Protein AF-A0A7J3A2X7-F1 (afdb_monomer_lite)

Foldseek 3Di:
DDKDFDDDPPQVPDVVLVQFGIKDAPVVLVVQCPVVVVPVCSPPVNFDDDPRITTHRDPVVVVVSVVSVVVVVVCVVVVPDDPVNDDPPCPVVVVVVVVVVVVCVVPVPVPPPLVPPPDDDPVLLVVLVVCVVVVHDHDPVSVVVNVVVVVVND

Secondary structure (DSSP, 8-state):
--PEEPPTTTS-SSGGGTT--EEEEHHHHHHHGGGGGGSGGGSGGGSEEETTEEEE--HHHHHHHHHHHHHHHHHHHHTT--TTSS-SS-HHHHHHHHHHHHHHHHHS-TT-----S-S---HHHHHHHHHHHHT----HHHHHHHHHHHHHH-

pLDDT: mean 81.05, std 12.98, range [41.56, 93.75]

Sequence (154 aa):
MRFEKIDTDMDLEHPILGGYSYRVPVTRYLKVIGDLLRDVRWKLVNQTVHRGYVYIRSRAEVSRILREVFKSMLLQKFSKLNQKDVPKDLPYLWEKVEELKKLLAEKAPKHLAVIPVRGEMPPCMKQILSKINAGEDVSHIENFTIASYMAQVG

Structure (mmCIF, N/CA/C/O backbone):
data_AF-A0A7J3A2X7-F1
#
_entry.id   AF-A0A7J3A2X7-F1
#
loop_
_atom_site.group_PDB
_atom_site.id
_atom_site.type_symbol
_atom_site.label_atom_id
_atom_site.label_alt_id
_atom_site.label_comp_id
_atom_site.label_asym_id
_atom_site.label_entity_id
_atom_site.label_seq_id
_atom_site.pdbx_PDB_ins_code
_atom_site.Cartn_x
_atom_site.Cartn_y
_atom_site.Cartn_z
_atom_site.occupancy
_atom_site.B_iso_or_equiv
_atom_site.auth_seq_id
_atom_site.auth_comp_id
_atom_site.auth_asym_id
_atom_site.auth_atom_id
_atom_site.pdbx_PDB_model_num
ATOM 1 N N . MET A 1 1 ? 8.539 -13.226 0.064 1.00 59.78 1 MET A N 1
ATOM 2 C CA . MET A 1 1 ? 8.739 -12.344 -1.108 1.00 59.78 1 MET A CA 1
ATOM 3 C C . MET A 1 1 ? 10.236 -12.284 -1.357 1.00 59.78 1 MET A C 1
ATOM 5 O O . MET A 1 1 ? 10.939 -11.995 -0.400 1.00 59.78 1 MET A O 1
ATOM 9 N N . ARG A 1 2 ? 10.733 -12.630 -2.550 1.00 69.19 2 ARG A N 1
ATOM 10 C CA . ARG A 1 2 ? 12.170 -12.575 -2.867 1.00 69.19 2 ARG A CA 1
ATOM 11 C C . ARG A 1 2 ? 12.363 -11.486 -3.918 1.00 69.19 2 ARG A C 1
ATOM 13 O O . ARG A 1 2 ? 11.769 -11.579 -4.986 1.00 69.19 2 ARG A O 1
ATOM 20 N N . PHE A 1 3 ? 13.094 -10.437 -3.558 1.00 74.31 3 PHE A N 1
ATOM 21 C CA . PHE A 1 3 ? 13.638 -9.496 -4.530 1.00 74.31 3 PHE A CA 1
ATOM 22 C C . PHE A 1 3 ? 14.981 -10.052 -4.961 1.00 74.31 3 PHE A C 1
ATOM 24 O O . PHE A 1 3 ? 15.777 -10.467 -4.117 1.00 74.31 3 PHE A O 1
ATOM 31 N N . GLU A 1 4 ? 15.204 -10.095 -6.261 1.00 79.38 4 GLU A N 1
ATOM 32 C CA . GLU A 1 4 ? 16.484 -10.502 -6.813 1.00 79.38 4 GLU A CA 1
ATOM 33 C C . GLU A 1 4 ? 17.254 -9.228 -7.139 1.00 79.38 4 GLU A C 1
ATOM 35 O O . GLU A 1 4 ? 16.703 -8.297 -7.736 1.00 79.38 4 GLU A O 1
ATOM 40 N N . LYS A 1 5 ? 18.506 -9.152 -6.680 1.00 78.00 5 LYS A N 1
ATOM 41 C CA . LYS A 1 5 ? 19.425 -8.145 -7.200 1.00 78.00 5 LYS A CA 1
ATOM 42 C C . LYS A 1 5 ? 19.671 -8.512 -8.659 1.00 78.00 5 LYS A C 1
ATOM 44 O O . LYS A 1 5 ? 19.793 -9.696 -8.963 1.00 78.00 5 LYS A O 1
ATOM 49 N N . ILE A 1 6 ? 19.670 -7.517 -9.532 1.00 75.31 6 ILE A N 1
ATOM 50 C CA . ILE A 1 6 ? 19.951 -7.743 -10.948 1.00 75.31 6 ILE A CA 1
ATOM 51 C C . ILE A 1 6 ? 21.357 -8.333 -11.050 1.00 75.31 6 ILE A C 1
ATOM 53 O O . ILE A 1 6 ? 22.295 -7.763 -10.487 1.00 75.31 6 ILE A O 1
ATOM 57 N N . ASP A 1 7 ? 21.460 -9.496 -11.690 1.00 62.75 7 ASP A N 1
ATOM 58 C CA . ASP A 1 7 ? 22.730 -10.176 -11.916 1.00 62.75 7 ASP A CA 1
ATOM 59 C C . ASP A 1 7 ? 23.165 -9.959 -13.367 1.00 62.75 7 ASP A C 1
ATOM 61 O O . ASP A 1 7 ? 22.358 -9.943 -14.300 1.00 62.75 7 ASP A O 1
ATOM 65 N N . THR A 1 8 ? 24.458 -9.718 -13.519 1.00 59.19 8 THR A N 1
ATOM 66 C CA . THR A 1 8 ? 25.087 -8.996 -14.636 1.00 59.19 8 THR A CA 1
ATOM 67 C C . THR A 1 8 ? 25.039 -9.774 -15.957 1.00 59.19 8 THR A C 1
ATOM 69 O O . THR A 1 8 ? 25.232 -9.189 -17.017 1.00 59.19 8 THR A O 1
ATOM 72 N N . ASP A 1 9 ? 24.740 -11.073 -15.901 1.00 57.34 9 ASP A N 1
ATOM 73 C CA . ASP A 1 9 ? 24.956 -12.022 -17.000 1.00 57.34 9 ASP A CA 1
ATOM 74 C C . ASP A 1 9 ? 23.761 -12.161 -17.965 1.00 57.34 9 ASP A C 1
ATOM 76 O O . ASP A 1 9 ? 23.908 -12.660 -19.074 1.00 57.34 9 ASP A O 1
ATOM 80 N N . MET A 1 10 ? 22.558 -11.719 -17.570 1.00 55.66 10 MET A N 1
ATOM 81 C CA . MET A 1 10 ? 21.333 -11.936 -18.368 1.00 55.66 10 MET A CA 1
ATOM 82 C C . MET A 1 10 ? 20.420 -10.709 -18.503 1.00 55.66 10 MET A C 1
ATOM 84 O O . MET A 1 10 ? 19.536 -10.694 -19.358 1.00 55.66 10 MET A O 1
ATOM 88 N N . ASP A 1 11 ? 20.603 -9.694 -17.655 1.00 55.28 11 ASP A N 1
ATOM 89 C CA . ASP A 1 11 ? 19.699 -8.542 -17.538 1.00 55.28 11 ASP A CA 1
ATOM 90 C C . ASP A 1 11 ? 20.230 -7.261 -18.214 1.00 55.28 11 ASP A C 1
ATOM 92 O O . ASP A 1 11 ? 19.476 -6.304 -18.379 1.00 55.28 11 ASP A O 1
ATOM 96 N N . LEU A 1 12 ? 21.508 -7.215 -18.612 1.00 60.00 12 LEU A N 1
ATOM 97 C CA . LEU A 1 12 ? 22.152 -6.014 -19.174 1.00 60.00 12 LEU A CA 1
ATOM 98 C C . LEU A 1 12 ? 22.247 -5.994 -20.705 1.00 60.00 12 LEU A C 1
ATOM 100 O O . LEU A 1 12 ? 22.772 -5.035 -21.263 1.00 60.00 12 LEU A O 1
ATOM 104 N N . GLU A 1 13 ? 21.687 -6.985 -21.405 1.00 59.62 13 GLU A N 1
ATOM 105 C CA . GLU A 1 13 ? 21.647 -6.985 -22.878 1.00 59.62 13 GLU A CA 1
ATOM 106 C C . GLU A 1 13 ? 20.844 -5.799 -23.445 1.00 59.62 13 GLU A C 1
ATOM 108 O O . GLU A 1 13 ? 21.028 -5.420 -24.600 1.00 59.62 13 GLU A O 1
ATOM 113 N N . HIS A 1 14 ? 19.965 -5.184 -22.640 1.00 65.38 14 HIS A N 1
ATOM 114 C CA . HIS A 1 14 ? 19.107 -4.087 -23.078 1.00 65.38 14 HIS A CA 1
ATOM 115 C C . HIS A 1 14 ? 19.479 -2.751 -22.400 1.00 65.38 14 HIS A C 1
ATOM 117 O O . HIS A 1 14 ? 19.319 -2.622 -21.182 1.00 65.38 14 HIS A O 1
ATOM 123 N N . PRO A 1 15 ? 19.848 -1.696 -23.160 1.00 69.62 15 PRO A N 1
ATOM 124 C CA . PRO A 1 15 ? 20.296 -0.402 -22.615 1.00 69.62 15 PRO A CA 1
ATOM 125 C C . PRO A 1 15 ? 19.309 0.270 -21.647 1.00 69.62 15 PRO A C 1
ATOM 127 O O . PRO A 1 15 ? 19.695 1.015 -20.751 1.00 69.62 15 PRO A O 1
ATOM 130 N N . ILE A 1 16 ? 18.015 -0.020 -21.811 1.00 71.88 16 ILE A N 1
ATOM 131 C CA . ILE A 1 16 ? 16.906 0.538 -21.023 1.00 71.88 16 ILE A CA 1
ATOM 132 C C . ILE A 1 16 ? 16.954 0.051 -19.559 1.00 71.88 16 ILE A C 1
ATOM 134 O O . ILE A 1 16 ? 16.399 0.699 -18.672 1.00 71.88 16 ILE A O 1
ATOM 138 N N . LEU A 1 17 ? 17.638 -1.068 -19.287 1.00 75.12 17 LEU A N 1
ATOM 139 C CA . LEU A 1 17 ? 17.741 -1.667 -17.954 1.00 75.12 17 LEU A CA 1
ATOM 140 C C . LEU A 1 17 ? 18.931 -1.141 -17.132 1.00 75.12 17 LEU A C 1
ATOM 142 O O . LEU A 1 17 ? 18.982 -1.386 -15.927 1.00 75.12 17 LEU A O 1
ATOM 146 N N . GLY A 1 18 ? 19.822 -0.336 -17.726 1.00 69.69 18 GLY A N 1
ATOM 147 C CA . GLY A 1 18 ? 21.068 0.165 -17.118 1.00 69.69 18 GLY A CA 1
ATOM 148 C C . GLY A 1 18 ? 20.933 1.118 -15.915 1.00 69.69 18 GLY A C 1
ATOM 149 O O . GLY A 1 18 ? 21.924 1.693 -15.480 1.00 69.69 18 GLY A O 1
ATOM 150 N N . GLY A 1 19 ? 19.730 1.304 -15.366 1.00 79.75 19 GLY A N 1
ATOM 151 C CA . GLY A 1 19 ? 19.462 2.123 -14.174 1.00 79.75 19 GLY A CA 1
ATOM 152 C C . GLY A 1 19 ? 18.630 1.414 -13.103 1.00 79.75 19 GLY A C 1
ATOM 153 O O . GLY A 1 19 ? 18.189 2.046 -12.141 1.00 79.75 19 GLY A O 1
ATOM 154 N N . TYR A 1 20 ? 18.373 0.117 -13.272 1.00 84.81 20 TYR A N 1
ATOM 155 C CA . TYR A 1 20 ? 17.616 -0.684 -12.319 1.00 84.81 20 TYR A CA 1
ATOM 156 C C . TYR A 1 20 ? 18.566 -1.463 -11.410 1.00 84.81 20 TYR A C 1
ATOM 158 O O . TYR A 1 20 ? 19.657 -1.844 -11.817 1.00 84.81 20 TYR A O 1
ATOM 166 N N . SER A 1 21 ? 18.163 -1.688 -10.158 1.00 86.00 21 SER A N 1
ATOM 167 C CA . SER A 1 21 ? 18.992 -2.405 -9.170 1.00 86.00 21 SER A CA 1
ATOM 168 C C . SER A 1 21 ? 18.371 -3.721 -8.704 1.00 86.00 21 SER A C 1
ATOM 170 O O . SER A 1 21 ? 19.074 -4.614 -8.228 1.00 86.00 21 SER A O 1
ATOM 172 N N . TYR A 1 22 ? 17.048 -3.843 -8.812 1.00 89.81 22 TYR A N 1
ATOM 173 C CA . TYR A 1 22 ? 16.294 -4.979 -8.295 1.00 89.81 22 TYR A CA 1
ATOM 174 C C . TYR A 1 22 ? 15.244 -5.423 -9.302 1.00 89.81 22 TYR A C 1
ATOM 176 O O . TYR A 1 22 ? 14.745 -4.618 -10.087 1.00 89.81 22 TYR A O 1
ATOM 184 N N . ARG A 1 23 ? 14.842 -6.688 -9.219 1.00 90.25 23 ARG A N 1
ATOM 185 C CA . ARG A 1 23 ? 13.725 -7.229 -9.988 1.00 90.25 23 ARG A CA 1
ATOM 186 C C . ARG A 1 23 ? 12.811 -8.086 -9.122 1.00 90.25 23 ARG A C 1
ATOM 188 O O . ARG A 1 23 ? 13.221 -8.650 -8.102 1.00 90.25 23 ARG A O 1
ATOM 195 N N . VAL A 1 24 ? 11.551 -8.176 -9.528 1.00 91.81 24 VAL A N 1
ATOM 196 C CA . VAL A 1 24 ? 10.534 -9.001 -8.872 1.00 91.81 24 VAL A CA 1
ATOM 197 C C . VAL A 1 24 ? 9.652 -9.678 -9.923 1.00 91.81 24 VAL A C 1
ATOM 199 O O . VAL A 1 24 ? 9.258 -9.020 -10.883 1.00 91.81 24 VAL A O 1
ATOM 202 N N . PRO A 1 25 ? 9.301 -10.968 -9.776 1.00 93.25 25 PRO A N 1
ATOM 203 C CA . PRO A 1 25 ? 8.391 -11.622 -10.712 1.00 93.25 25 PRO A CA 1
ATOM 204 C C . PRO A 1 25 ? 7.057 -10.873 -10.815 1.00 93.25 25 PRO A C 1
ATOM 206 O O . PRO A 1 25 ? 6.476 -10.507 -9.787 1.00 93.25 25 PRO A O 1
ATOM 209 N N . VAL A 1 26 ? 6.529 -10.704 -12.032 1.00 93.75 26 VAL A N 1
ATOM 210 C CA . VAL A 1 26 ? 5.263 -9.978 -12.277 1.00 93.75 26 VAL A CA 1
ATOM 211 C C . VAL A 1 26 ? 4.119 -10.543 -11.430 1.00 93.75 26 VAL A C 1
ATOM 213 O O . VAL A 1 26 ? 3.366 -9.796 -10.806 1.00 93.75 26 VAL A O 1
ATOM 216 N N . THR A 1 27 ? 4.040 -11.869 -11.305 1.00 93.31 27 THR A N 1
ATOM 217 C CA . THR A 1 27 ? 3.022 -12.554 -10.491 1.00 93.31 27 THR A CA 1
ATOM 218 C C . THR A 1 27 ? 3.091 -12.193 -9.006 1.00 93.31 27 THR A C 1
ATOM 220 O O . THR A 1 27 ? 2.071 -12.192 -8.318 1.00 93.31 27 THR A O 1
ATOM 223 N N . ARG A 1 28 ? 4.284 -11.894 -8.482 1.00 90.25 28 ARG A N 1
ATOM 224 C CA . ARG A 1 28 ? 4.484 -11.467 -7.091 1.00 90.25 28 ARG A CA 1
ATOM 225 C C . ARG A 1 28 ? 4.211 -9.981 -6.930 1.00 90.25 28 ARG A C 1
ATOM 227 O O . ARG A 1 28 ? 3.597 -9.607 -5.937 1.00 90.25 28 ARG A O 1
ATOM 234 N N . TYR A 1 29 ? 4.619 -9.169 -7.901 1.00 92.69 29 TYR A N 1
ATOM 235 C CA . TYR A 1 29 ? 4.337 -7.737 -7.926 1.00 92.69 29 TYR A CA 1
ATOM 236 C C . TYR A 1 29 ? 2.827 -7.473 -7.860 1.00 92.69 29 TYR A C 1
ATOM 238 O O . TYR A 1 29 ? 2.350 -6.834 -6.924 1.00 92.69 29 TYR A O 1
ATOM 246 N N . LEU A 1 30 ? 2.057 -8.081 -8.768 1.00 92.56 30 LEU A N 1
ATOM 247 C CA . LEU A 1 30 ? 0.604 -7.902 -8.853 1.00 92.56 30 LEU A CA 1
ATOM 248 C C . LEU A 1 30 ? -0.144 -8.294 -7.571 1.00 92.56 30 LEU A C 1
ATOM 250 O O . LEU A 1 30 ? -1.143 -7.669 -7.232 1.00 92.56 30 LEU A O 1
ATOM 254 N N . LYS A 1 31 ? 0.354 -9.284 -6.820 1.00 90.19 31 LYS A N 1
ATOM 255 C CA . LYS A 1 31 ? -0.255 -9.709 -5.548 1.00 90.19 31 LYS A CA 1
ATOM 256 C C . LYS A 1 31 ? -0.136 -8.675 -4.427 1.00 90.19 31 LYS A C 1
ATOM 258 O O . LYS A 1 31 ? -0.877 -8.770 -3.457 1.00 90.19 31 LYS A O 1
ATOM 263 N N . VAL A 1 32 ? 0.812 -7.744 -4.518 1.00 88.12 32 VAL A N 1
ATOM 264 C CA . VAL A 1 32 ? 1.184 -6.856 -3.403 1.00 88.12 32 VAL A CA 1
ATOM 265 C C . VAL A 1 32 ? 0.806 -5.405 -3.663 1.00 88.12 32 VAL A C 1
ATOM 267 O O . VAL A 1 32 ? 0.508 -4.675 -2.724 1.00 88.12 32 VAL A O 1
ATOM 270 N N . ILE A 1 33 ? 0.783 -4.974 -4.922 1.00 88.81 33 ILE A N 1
ATOM 271 C CA . ILE A 1 33 ? 0.569 -3.565 -5.270 1.00 88.81 33 ILE A CA 1
ATOM 272 C C . ILE A 1 33 ? -0.860 -3.048 -5.075 1.00 88.81 33 ILE A C 1
ATOM 274 O O . ILE A 1 33 ? -1.075 -1.873 -5.339 1.00 88.81 33 ILE A O 1
ATOM 278 N N . GLY A 1 34 ? -1.828 -3.865 -4.642 1.00 87.00 34 GLY A N 1
ATOM 279 C CA . GLY A 1 34 ? -3.248 -3.482 -4.573 1.00 87.00 34 GLY A CA 1
ATOM 280 C C . GLY A 1 34 ? -3.483 -2.119 -3.910 1.00 87.00 34 GLY A C 1
ATOM 281 O O . GLY A 1 34 ? -4.046 -1.219 -4.530 1.00 87.00 34 GLY A O 1
ATOM 282 N N . ASP A 1 35 ? -2.940 -1.923 -2.706 1.00 84.69 35 ASP A N 1
ATOM 283 C CA . ASP A 1 35 ? -3.037 -0.655 -1.964 1.00 84.69 35 ASP A CA 1
ATOM 284 C C . ASP A 1 35 ? -2.211 0.489 -2.589 1.00 84.69 35 ASP A C 1
ATOM 286 O O . ASP A 1 35 ? -2.488 1.667 -2.354 1.00 84.69 35 ASP A O 1
ATOM 290 N N . LEU A 1 36 ? -1.206 0.162 -3.407 1.00 88.12 36 LEU A N 1
ATOM 291 C CA . LEU A 1 36 ? -0.344 1.124 -4.101 1.00 88.12 36 LEU A CA 1
ATOM 292 C C . LEU A 1 36 ? -0.946 1.626 -5.418 1.00 88.12 36 LEU A C 1
ATOM 294 O O . LEU A 1 36 ? -0.500 2.658 -5.911 1.00 88.12 36 LEU A O 1
ATOM 298 N N . LEU A 1 37 ? -1.978 0.967 -5.962 1.00 88.81 37 LEU A N 1
ATOM 299 C CA . LEU A 1 37 ? -2.599 1.326 -7.249 1.00 88.81 37 LEU A CA 1
ATOM 300 C C . LEU A 1 37 ? -3.211 2.735 -7.282 1.00 88.81 37 LEU A C 1
ATOM 302 O O . LEU A 1 37 ? -3.466 3.259 -8.369 1.00 88.81 37 LEU A O 1
ATOM 306 N N . ARG A 1 38 ? -3.439 3.349 -6.110 1.00 88.06 38 ARG A N 1
ATOM 307 C CA . ARG A 1 38 ? -3.858 4.756 -5.991 1.00 88.06 38 ARG A CA 1
ATOM 308 C C . ARG A 1 38 ? -2.837 5.703 -6.616 1.00 88.06 38 ARG A C 1
ATOM 310 O O . ARG A 1 38 ? -3.219 6.703 -7.213 1.00 88.06 38 ARG A O 1
ATOM 317 N N . ASP A 1 39 ? -1.555 5.377 -6.495 1.00 89.31 39 ASP A N 1
ATOM 318 C CA . ASP A 1 39 ? -0.488 6.094 -7.173 1.00 89.31 39 ASP A CA 1
ATOM 319 C C . ASP A 1 39 ? -0.207 5.410 -8.518 1.00 89.31 39 ASP A C 1
ATOM 321 O O . ASP A 1 39 ? 0.188 4.244 -8.604 1.00 89.31 39 ASP A O 1
ATOM 325 N N . VAL A 1 40 ? -0.430 6.173 -9.590 1.00 91.50 40 VAL A N 1
ATOM 326 C CA . VAL A 1 40 ? -0.310 5.740 -10.986 1.00 91.50 40 VAL A CA 1
ATOM 327 C C . VAL A 1 40 ? 1.068 5.145 -11.276 1.00 91.50 40 VAL A C 1
ATOM 329 O O . VAL A 1 40 ? 1.168 4.249 -12.114 1.00 91.50 40 VAL A O 1
ATOM 332 N N . ARG A 1 41 ? 2.111 5.566 -10.550 1.00 90.38 41 ARG A N 1
ATOM 333 C CA . ARG A 1 41 ? 3.469 5.032 -10.694 1.00 90.38 41 ARG A CA 1
ATOM 334 C C . ARG A 1 41 ? 3.531 3.525 -10.461 1.00 90.38 41 ARG A C 1
ATOM 336 O O . ARG A 1 41 ? 4.306 2.867 -11.134 1.00 90.38 41 ARG A O 1
ATOM 343 N N . TRP A 1 42 ? 2.705 2.956 -9.582 1.00 93.31 42 TRP A N 1
ATOM 344 C CA . TRP A 1 42 ? 2.728 1.520 -9.250 1.00 93.31 42 TRP A CA 1
ATOM 345 C C . TRP A 1 42 ? 1.865 0.652 -10.163 1.00 93.31 42 TRP A C 1
ATOM 347 O O . TRP A 1 42 ? 1.824 -0.569 -10.006 1.00 93.31 42 TRP A O 1
ATOM 357 N N . LYS A 1 43 ? 1.145 1.248 -11.118 1.00 93.25 43 LYS A N 1
ATOM 358 C CA . LYS A 1 43 ? 0.402 0.461 -12.103 1.00 93.25 43 LYS A CA 1
ATOM 359 C C . LYS A 1 43 ? 1.393 -0.284 -12.989 1.00 93.25 43 LYS A C 1
ATOM 361 O O . LYS A 1 43 ? 2.336 0.318 -13.488 1.00 93.25 43 LYS A O 1
ATOM 366 N N . LEU A 1 44 ? 1.137 -1.568 -13.243 1.00 93.44 44 LEU A N 1
ATOM 367 C CA . LEU A 1 44 ? 2.025 -2.411 -14.053 1.00 93.44 44 LEU A CA 1
ATOM 368 C C . LEU A 1 44 ? 2.302 -1.814 -15.445 1.00 93.44 44 LEU A C 1
ATOM 370 O O . LEU A 1 44 ? 3.420 -1.907 -15.932 1.00 93.44 44 LEU A O 1
ATOM 374 N N . VAL A 1 45 ? 1.310 -1.149 -16.047 1.00 93.50 45 VAL A N 1
ATOM 375 C CA . VAL A 1 45 ? 1.444 -0.466 -17.350 1.00 93.50 45 VAL A CA 1
ATOM 376 C C . VAL A 1 45 ? 2.486 0.660 -17.353 1.00 93.50 45 VAL A C 1
ATOM 378 O O . VAL A 1 45 ? 2.979 1.024 -18.411 1.00 93.50 45 VAL A O 1
ATOM 381 N N . ASN A 1 46 ? 2.835 1.189 -16.177 1.00 93.31 46 ASN A N 1
ATOM 382 C CA . ASN A 1 46 ? 3.823 2.255 -15.993 1.00 93.31 46 ASN A CA 1
ATOM 383 C C . ASN A 1 46 ? 5.156 1.731 -15.441 1.00 93.31 46 ASN A C 1
ATOM 385 O O . ASN A 1 46 ? 5.990 2.511 -14.984 1.00 93.31 46 ASN A O 1
ATOM 389 N N . GLN A 1 47 ? 5.346 0.413 -15.436 1.00 91.94 47 GLN A N 1
ATOM 390 C CA . GLN A 1 47 ? 6.546 -0.238 -14.932 1.00 91.94 47 GLN A CA 1
ATOM 391 C C . GLN A 1 47 ? 7.348 -0.851 -16.073 1.00 91.94 47 GLN A C 1
ATOM 393 O O . GLN A 1 47 ? 6.801 -1.272 -17.091 1.00 91.94 47 GLN A O 1
ATOM 398 N N . THR A 1 48 ? 8.663 -0.948 -15.890 1.00 92.12 48 THR A N 1
ATOM 399 C CA . THR A 1 48 ? 9.520 -1.658 -16.841 1.00 92.12 48 THR A CA 1
ATOM 400 C C . THR A 1 48 ? 9.415 -3.154 -16.586 1.00 92.12 48 THR A C 1
ATOM 402 O O . THR A 1 48 ? 9.830 -3.644 -15.534 1.00 92.12 48 THR A O 1
ATOM 405 N N . VAL A 1 49 ? 8.848 -3.874 -17.555 1.00 91.88 49 VAL A N 1
ATOM 406 C CA . VAL A 1 49 ? 8.670 -5.325 -17.502 1.00 91.88 49 VAL A CA 1
ATOM 407 C C . VAL A 1 49 ? 9.516 -5.978 -18.583 1.00 91.88 49 VAL A C 1
ATOM 409 O O . VAL A 1 49 ? 9.389 -5.644 -19.758 1.00 91.88 49 VAL A O 1
ATOM 412 N N . HIS A 1 50 ? 10.362 -6.928 -18.200 1.00 89.38 50 HIS A N 1
ATOM 413 C CA . HIS A 1 50 ? 11.170 -7.699 -19.140 1.00 89.38 50 HIS A CA 1
ATOM 414 C C . HIS A 1 50 ? 11.332 -9.138 -18.638 1.00 89.38 50 HIS A C 1
ATOM 416 O O . HIS A 1 50 ? 11.433 -9.369 -17.435 1.00 89.38 50 HIS A O 1
ATOM 422 N N . ARG A 1 51 ? 11.271 -10.120 -19.549 1.00 87.88 51 ARG A N 1
ATOM 423 C CA . ARG A 1 51 ? 11.414 -11.565 -19.249 1.00 87.88 51 ARG A CA 1
ATOM 424 C C . ARG A 1 51 ? 10.565 -12.067 -18.059 1.00 87.88 51 ARG A C 1
ATOM 426 O O . ARG A 1 51 ? 10.971 -12.960 -17.328 1.00 87.88 51 ARG A O 1
ATOM 433 N N . GLY A 1 52 ? 9.372 -11.499 -17.849 1.00 90.06 52 GLY A N 1
ATOM 434 C CA . GLY A 1 52 ? 8.470 -11.890 -16.751 1.00 90.06 52 GLY A CA 1
ATOM 435 C C . GLY A 1 52 ? 8.772 -11.250 -15.388 1.00 90.06 52 GLY A C 1
ATOM 436 O O . GLY A 1 52 ? 8.142 -11.603 -14.384 1.00 90.06 52 GLY A O 1
ATOM 437 N N . TYR A 1 53 ? 9.679 -10.274 -15.347 1.00 91.38 53 TYR A N 1
ATOM 438 C CA . TYR A 1 53 ? 10.050 -9.523 -14.153 1.00 91.38 53 TYR A CA 1
ATOM 439 C C . TYR A 1 53 ? 9.719 -8.042 -14.293 1.00 91.38 53 TYR A C 1
ATOM 441 O O . TYR A 1 53 ? 9.850 -7.457 -15.363 1.00 91.38 53 TYR A O 1
ATOM 449 N N . VAL A 1 54 ? 9.318 -7.438 -13.179 1.00 93.12 54 VAL A N 1
ATOM 450 C CA . VAL A 1 54 ? 9.217 -5.991 -13.003 1.00 93.12 54 VAL A CA 1
ATOM 451 C C . VAL A 1 54 ? 10.534 -5.491 -12.430 1.00 93.12 54 VAL A C 1
ATOM 453 O O . VAL A 1 54 ? 10.982 -5.983 -11.389 1.00 93.12 54 VAL A O 1
ATOM 456 N N . TYR A 1 55 ? 11.141 -4.518 -13.096 1.00 91.50 55 TYR A N 1
ATOM 457 C CA . TYR A 1 55 ? 12.414 -3.932 -12.700 1.00 91.50 55 TYR A CA 1
ATOM 458 C C . TYR A 1 55 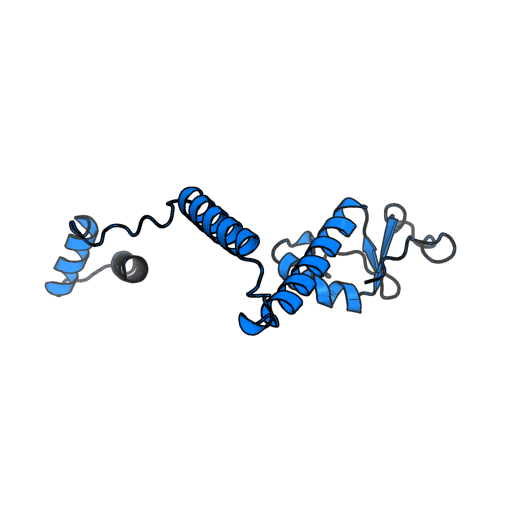? 12.165 -2.708 -11.820 1.00 91.50 55 TYR A C 1
ATOM 460 O O . TYR A 1 55 ? 11.353 -1.844 -12.142 1.00 91.50 55 TYR A O 1
ATOM 468 N N . ILE A 1 56 ? 12.874 -2.640 -10.694 1.00 91.06 56 ILE A N 1
ATOM 469 C CA . ILE A 1 56 ? 12.741 -1.609 -9.662 1.00 91.06 56 ILE A CA 1
ATOM 470 C C . ILE A 1 56 ? 14.057 -0.835 -9.543 1.00 91.06 56 ILE A C 1
ATOM 472 O O . ILE A 1 56 ? 15.146 -1.421 -9.479 1.00 91.06 56 ILE A O 1
ATOM 476 N N . ARG A 1 57 ? 13.964 0.497 -9.554 1.00 87.88 57 ARG A N 1
ATOM 477 C CA . ARG A 1 57 ? 15.127 1.381 -9.707 1.00 87.88 57 ARG A CA 1
ATOM 478 C C . ARG A 1 57 ? 15.905 1.494 -8.416 1.00 87.88 57 ARG A C 1
ATOM 480 O O . ARG A 1 57 ? 17.123 1.358 -8.403 1.00 87.88 57 ARG A O 1
ATOM 487 N N . SER A 1 58 ? 15.190 1.728 -7.319 1.00 88.19 58 SER A N 1
ATOM 488 C CA . SER A 1 58 ? 15.806 2.120 -6.055 1.00 88.19 58 SER A CA 1
ATOM 489 C C . SER A 1 58 ? 15.448 1.198 -4.896 1.00 88.19 58 SER A C 1
ATOM 491 O O . SER A 1 58 ? 14.383 0.580 -4.835 1.00 88.19 58 SER A O 1
ATOM 493 N N . ARG A 1 59 ? 16.324 1.180 -3.887 1.00 88.12 59 ARG A N 1
ATOM 494 C CA . ARG A 1 59 ? 16.049 0.521 -2.603 1.00 88.12 59 ARG A CA 1
ATOM 495 C C . ARG A 1 59 ? 14.834 1.133 -1.887 1.00 88.12 59 ARG A C 1
ATOM 497 O O . ARG A 1 59 ? 14.136 0.425 -1.163 1.00 88.12 59 ARG A O 1
ATOM 504 N N . ALA A 1 60 ? 14.564 2.423 -2.097 1.00 89.69 60 ALA A N 1
ATOM 505 C CA . ALA A 1 60 ? 13.401 3.103 -1.534 1.00 89.69 60 ALA A CA 1
ATOM 506 C C . ALA A 1 60 ? 12.088 2.521 -2.080 1.00 89.69 60 ALA A C 1
ATOM 508 O O . ALA A 1 60 ? 11.188 2.209 -1.300 1.00 89.69 60 ALA A O 1
ATOM 509 N N . GLU A 1 61 ? 12.002 2.282 -3.388 1.00 89.50 61 GLU A N 1
ATOM 510 C CA . GLU A 1 61 ? 10.840 1.632 -4.005 1.00 89.50 61 GLU A CA 1
ATOM 511 C C . GLU A 1 61 ? 10.644 0.204 -3.484 1.00 89.50 61 GLU A C 1
ATOM 513 O O . GLU A 1 61 ? 9.537 -0.165 -3.090 1.00 89.50 61 GLU A O 1
ATOM 518 N N . VAL A 1 62 ? 11.728 -0.574 -3.372 1.00 90.81 62 VAL A N 1
ATOM 519 C CA . VAL A 1 62 ? 11.686 -1.911 -2.755 1.00 90.81 62 VAL A CA 1
ATOM 520 C C . VAL A 1 62 ? 11.145 -1.837 -1.324 1.00 90.81 62 VAL A C 1
ATOM 522 O O . VAL A 1 62 ? 10.277 -2.627 -0.950 1.00 90.81 62 VAL A O 1
ATOM 525 N N . SER A 1 63 ? 11.597 -0.860 -0.530 1.00 91.25 63 SER A N 1
ATOM 526 C CA . SER A 1 63 ? 11.108 -0.651 0.840 1.00 91.25 63 SER A CA 1
ATOM 527 C C . SER A 1 63 ? 9.607 -0.348 0.886 1.00 91.25 63 SER A C 1
ATOM 529 O O . SER A 1 63 ? 8.906 -0.828 1.781 1.00 91.25 63 SER A O 1
ATOM 531 N N . ARG A 1 64 ? 9.091 0.403 -0.098 1.00 91.88 64 ARG A N 1
ATOM 532 C CA . ARG A 1 64 ? 7.672 0.757 -0.184 1.00 91.88 64 ARG A CA 1
ATOM 533 C C . ARG A 1 64 ? 6.826 -0.478 -0.460 1.00 91.88 64 ARG A C 1
ATOM 535 O O . ARG A 1 64 ? 5.820 -0.661 0.220 1.00 91.88 64 ARG A O 1
ATOM 542 N N . ILE A 1 65 ? 7.262 -1.330 -1.390 1.00 91.25 65 ILE A N 1
ATOM 543 C CA . ILE A 1 65 ? 6.596 -2.605 -1.684 1.00 91.25 65 ILE A CA 1
ATOM 544 C C . ILE A 1 65 ? 6.652 -3.521 -0.455 1.00 91.25 65 ILE A C 1
ATOM 546 O O . ILE A 1 65 ? 5.634 -4.082 -0.060 1.00 91.25 65 ILE A O 1
ATOM 550 N N . LEU A 1 66 ? 7.817 -3.648 0.191 1.00 90.94 66 LEU A N 1
ATOM 551 C CA . LEU A 1 66 ? 7.972 -4.464 1.400 1.00 90.94 66 LEU A CA 1
ATOM 552 C C . LEU A 1 66 ? 7.026 -4.026 2.517 1.00 90.94 66 LEU A C 1
ATOM 554 O O . LEU A 1 66 ? 6.436 -4.879 3.176 1.00 90.94 66 LEU A O 1
ATOM 558 N N . ARG A 1 67 ? 6.841 -2.717 2.711 1.00 92.00 67 ARG A N 1
ATOM 559 C CA . ARG A 1 67 ? 5.901 -2.188 3.706 1.00 92.00 67 ARG A CA 1
ATOM 560 C C . ARG A 1 67 ? 4.484 -2.722 3.493 1.00 92.00 67 ARG A C 1
ATOM 562 O O . ARG A 1 67 ? 3.844 -3.094 4.470 1.00 92.00 67 ARG A O 1
ATOM 569 N N . GLU A 1 68 ? 4.021 -2.818 2.250 1.00 90.75 68 GLU A N 1
ATOM 570 C CA . GLU A 1 68 ? 2.694 -3.373 1.949 1.00 90.75 68 GLU A CA 1
ATOM 571 C C . GLU A 1 68 ? 2.622 -4.884 2.186 1.00 90.75 68 GLU A C 1
ATOM 573 O O . GLU A 1 68 ? 1.632 -5.374 2.728 1.00 90.75 68 GLU A O 1
ATOM 578 N N . VAL A 1 69 ? 3.697 -5.626 1.889 1.00 90.12 69 VAL A N 1
ATOM 579 C CA . VAL A 1 69 ? 3.785 -7.055 2.244 1.00 90.12 69 VAL A CA 1
ATOM 580 C C . VAL A 1 69 ? 3.640 -7.242 3.752 1.00 90.12 69 VAL A C 1
ATOM 582 O O . VAL A 1 69 ? 2.839 -8.062 4.200 1.00 90.12 69 VAL A O 1
ATOM 585 N N . PHE A 1 70 ? 4.401 -6.478 4.540 1.00 91.06 70 PHE A N 1
ATOM 586 C CA . PHE A 1 70 ? 4.350 -6.557 5.997 1.00 91.06 70 PHE A CA 1
ATOM 587 C C . PHE A 1 70 ? 2.991 -6.134 6.537 1.00 91.06 70 PHE A C 1
ATOM 589 O O . PHE A 1 70 ? 2.445 -6.826 7.389 1.00 91.06 70 PHE A O 1
ATOM 596 N N . LYS A 1 71 ? 2.413 -5.051 6.013 1.00 90.38 71 LYS A N 1
ATOM 597 C CA . LYS A 1 71 ? 1.074 -4.595 6.387 1.00 90.38 71 LYS A CA 1
ATOM 598 C C . LYS A 1 71 ? 0.033 -5.689 6.152 1.00 90.38 71 LYS A C 1
ATOM 600 O O . LYS A 1 71 ? -0.689 -6.038 7.080 1.00 90.38 71 LYS A O 1
ATOM 605 N N . SER A 1 72 ? -0.007 -6.271 4.953 1.00 87.56 72 SER A N 1
ATOM 606 C CA . SER A 1 72 ? -0.939 -7.354 4.617 1.00 87.56 72 SER A CA 1
ATOM 607 C C . SER A 1 72 ? -0.740 -8.575 5.522 1.00 87.56 72 SER A C 1
ATOM 609 O O . SER A 1 72 ? -1.703 -9.094 6.086 1.00 87.56 72 SER A O 1
ATOM 611 N N . MET A 1 73 ? 0.514 -8.981 5.748 1.00 89.31 73 MET A N 1
ATOM 612 C CA . MET A 1 73 ? 0.846 -10.094 6.640 1.00 89.31 73 MET A CA 1
ATOM 613 C C . MET A 1 73 ? 0.390 -9.834 8.080 1.00 89.31 73 MET A C 1
ATOM 615 O O . MET A 1 73 ? -0.172 -10.723 8.716 1.00 89.31 73 MET A O 1
ATOM 619 N N . LEU A 1 74 ? 0.636 -8.633 8.606 1.00 90.94 74 LEU A N 1
ATOM 620 C CA . LEU A 1 74 ? 0.230 -8.254 9.955 1.00 90.94 74 LEU A CA 1
ATOM 621 C C . LEU A 1 74 ? -1.293 -8.227 10.072 1.00 90.94 74 LEU A C 1
ATOM 623 O O . LEU A 1 74 ? -1.820 -8.840 10.990 1.00 90.94 74 LEU A O 1
ATOM 627 N N . LEU A 1 75 ? -2.007 -7.616 9.124 1.00 88.25 75 LEU A N 1
ATOM 628 C CA . LEU A 1 75 ? -3.474 -7.599 9.118 1.00 88.25 75 LEU A CA 1
ATOM 629 C C . LEU A 1 75 ? -4.067 -9.014 9.079 1.00 88.25 75 LEU A C 1
ATOM 631 O O . LEU A 1 75 ? -5.004 -9.315 9.815 1.00 88.25 75 LEU A O 1
ATOM 635 N N . GLN A 1 76 ? -3.494 -9.918 8.282 1.00 88.31 76 GLN A N 1
ATOM 636 C CA . GLN A 1 76 ? -3.911 -11.323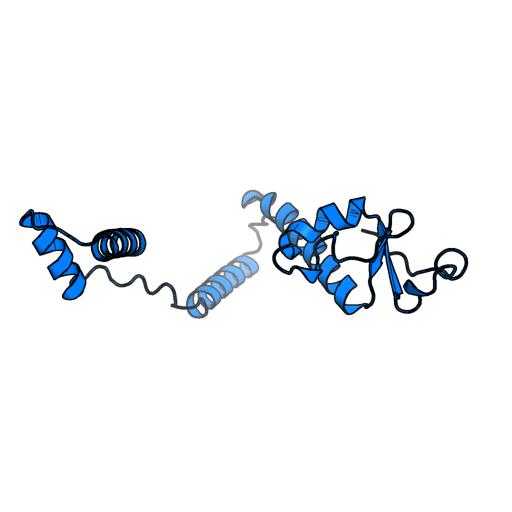 8.254 1.00 88.31 76 GLN A CA 1
ATOM 637 C C . GLN A 1 76 ? -3.609 -12.071 9.556 1.00 88.31 76 GLN A C 1
ATOM 639 O O . GL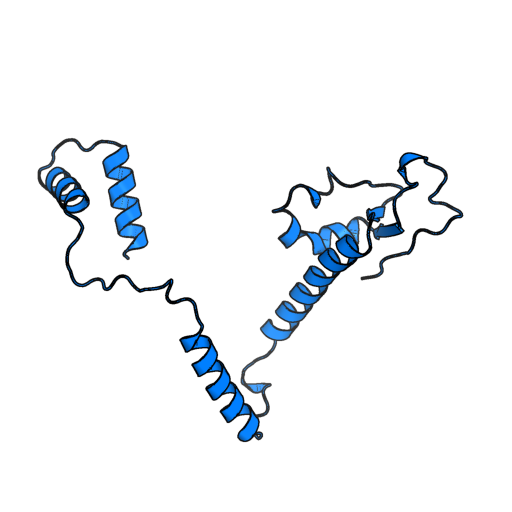N A 1 76 ? -4.360 -12.968 9.928 1.00 88.31 76 GLN A O 1
ATOM 644 N N . LYS A 1 77 ? -2.514 -11.740 10.249 1.00 87.31 77 LYS A N 1
ATOM 645 C CA . LYS A 1 77 ? -2.210 -12.322 11.563 1.00 87.31 77 LYS A CA 1
ATOM 646 C C . LYS A 1 77 ? -3.150 -11.783 12.638 1.00 87.31 77 LYS A C 1
ATOM 648 O O . LYS A 1 77 ? -3.734 -12.571 13.368 1.00 87.31 77 LYS A O 1
ATOM 653 N N . PHE A 1 78 ? -3.330 -10.466 12.702 1.00 85.25 78 PHE A N 1
ATOM 654 C CA . PHE A 1 78 ? -4.166 -9.815 13.710 1.00 85.25 78 PHE A CA 1
ATOM 655 C C . PHE A 1 78 ? -5.652 -10.132 13.546 1.00 85.25 78 PHE A C 1
ATOM 657 O O . PHE A 1 78 ? -6.328 -10.316 14.546 1.00 85.25 78 PHE A O 1
ATOM 664 N N . SER A 1 79 ? -6.154 -10.282 12.318 1.00 84.06 79 SER A N 1
ATOM 665 C CA . SER A 1 79 ? -7.549 -10.698 12.081 1.00 84.06 79 SER A CA 1
ATOM 666 C C . SER A 1 79 ? -7.873 -12.109 12.579 1.00 84.06 79 SER A C 1
ATOM 668 O O . SER A 1 79 ? -9.039 -12.420 12.791 1.00 84.06 79 SER A O 1
ATOM 670 N N . LYS A 1 80 ? -6.861 -12.964 12.769 1.00 81.50 80 LYS A N 1
ATOM 671 C CA . LYS A 1 80 ? -7.028 -14.320 13.311 1.00 81.50 80 LYS A CA 1
ATOM 672 C C . LYS A 1 80 ? -6.867 -14.389 14.826 1.00 81.50 80 LYS A C 1
ATOM 674 O O . LYS A 1 80 ? -7.166 -15.432 15.396 1.00 81.50 80 LYS A O 1
ATOM 679 N N . LEU A 1 81 ? -6.368 -13.326 15.458 1.00 80.12 81 LEU A N 1
ATOM 680 C CA . LEU A 1 81 ? -6.216 -13.274 16.905 1.00 80.12 81 LEU A CA 1
ATOM 681 C C . LEU A 1 81 ? -7.573 -12.982 17.539 1.00 80.12 81 LEU A C 1
ATOM 683 O O . LEU A 1 81 ? -8.166 -11.930 17.310 1.00 80.12 81 LEU A O 1
ATOM 687 N N . ASN A 1 82 ? -8.045 -13.909 18.364 1.00 70.75 82 ASN A N 1
ATOM 688 C CA . ASN A 1 82 ? -9.210 -13.703 19.203 1.00 70.75 82 ASN A CA 1
ATOM 689 C C . ASN A 1 82 ? -8.784 -13.212 20.586 1.00 70.75 82 ASN A C 1
ATOM 691 O O . ASN A 1 82 ? -7.688 -13.481 21.069 1.00 70.75 82 ASN A O 1
ATOM 695 N N . GLN A 1 83 ? -9.706 -12.560 21.292 1.00 65.19 83 GLN A N 1
ATOM 696 C CA . GLN A 1 83 ? -9.483 -12.084 22.664 1.00 65.19 83 GLN A CA 1
ATOM 697 C C . GLN A 1 83 ? -9.139 -13.219 23.652 1.00 65.19 83 GLN A C 1
ATOM 699 O O . GLN A 1 83 ? -8.609 -12.966 24.729 1.00 65.19 83 GLN A O 1
ATOM 704 N N . LYS A 1 84 ? -9.436 -14.473 23.284 1.00 67.38 84 LYS A N 1
ATOM 705 C CA . LYS A 1 84 ? -9.089 -15.684 24.041 1.00 67.38 84 LYS A CA 1
ATOM 706 C C . LYS A 1 84 ? -7.622 -16.098 23.884 1.00 67.38 84 LYS A C 1
ATOM 708 O O . LYS A 1 84 ? -7.108 -16.760 24.775 1.00 67.38 84 LYS A O 1
ATOM 713 N N . ASP A 1 85 ? -6.969 -15.693 22.795 1.00 71.38 85 ASP A N 1
ATOM 714 C CA . ASP A 1 85 ? -5.560 -16.000 22.510 1.00 71.38 85 ASP A CA 1
ATOM 715 C C . ASP A 1 85 ? -4.606 -15.035 23.233 1.00 71.38 85 ASP A C 1
ATOM 717 O O . ASP A 1 85 ? -3.390 -15.219 23.225 1.00 71.38 85 ASP A O 1
ATOM 721 N N . VAL A 1 86 ? -5.156 -13.985 23.852 1.00 70.31 86 VAL A N 1
ATOM 722 C CA . VAL A 1 86 ? -4.404 -13.015 24.645 1.00 70.31 86 VAL A CA 1
ATOM 723 C C . VAL A 1 86 ? -4.250 -13.566 26.065 1.00 70.31 86 VAL A C 1
ATOM 725 O O . VAL A 1 86 ? -5.267 -13.815 26.719 1.00 70.31 86 VAL A O 1
ATOM 728 N N . PRO A 1 87 ? -3.013 -13.739 26.573 1.00 75.44 87 PRO A N 1
ATOM 729 C CA . PRO A 1 87 ? -2.785 -14.162 27.948 1.00 75.44 87 PRO A CA 1
ATOM 730 C C . PRO A 1 87 ? -3.499 -13.223 28.923 1.00 75.44 87 PRO A C 1
ATOM 732 O O . PRO A 1 87 ? -3.212 -12.026 28.966 1.00 75.44 87 PRO A O 1
ATOM 735 N N . LYS A 1 88 ? -4.443 -13.763 29.697 1.00 68.25 88 LYS A N 1
ATOM 736 C CA . LYS A 1 88 ? -5.173 -13.001 30.725 1.00 68.25 88 LYS A CA 1
ATOM 737 C C . LYS A 1 88 ? -4.364 -12.833 32.010 1.00 68.25 88 LYS A C 1
ATOM 739 O O . LYS A 1 88 ? -4.651 -11.941 32.800 1.00 68.25 88 LYS A O 1
ATOM 744 N N . ASP A 1 89 ? -3.316 -13.634 32.166 1.00 72.31 89 ASP A N 1
ATOM 745 C CA . ASP A 1 89 ? -2.552 -13.760 33.408 1.00 72.31 89 ASP A CA 1
ATOM 746 C C . ASP A 1 89 ? -1.381 -12.766 33.506 1.00 72.31 89 ASP A C 1
ATOM 748 O O . ASP A 1 89 ? -0.445 -12.970 34.274 1.00 72.31 89 ASP A O 1
ATOM 752 N N . LEU A 1 90 ? -1.423 -11.661 32.749 1.00 77.50 90 LEU A N 1
ATOM 753 C CA . LEU A 1 90 ? -0.466 -10.554 32.871 1.00 77.50 90 LEU A CA 1
ATOM 754 C C . LEU A 1 90 ? -1.187 -9.229 33.176 1.00 77.50 90 LEU A C 1
ATOM 756 O O . LEU A 1 90 ? -1.360 -8.400 32.277 1.00 77.50 90 LEU A O 1
ATOM 760 N N . PRO A 1 91 ? -1.566 -8.986 34.448 1.00 74.38 91 PRO A N 1
ATOM 761 C CA . PRO A 1 91 ? -2.296 -7.785 34.863 1.00 74.38 91 PRO A CA 1
ATOM 762 C C . PRO A 1 91 ? -1.598 -6.480 34.455 1.00 74.38 91 PRO A C 1
ATOM 764 O O . PRO A 1 91 ? -2.241 -5.558 33.961 1.00 74.38 91 PRO A O 1
ATOM 767 N N . TYR A 1 92 ? -0.266 -6.441 34.569 1.00 79.38 92 TYR A N 1
ATOM 768 C CA . TYR A 1 92 ? 0.556 -5.281 34.208 1.00 79.38 92 TYR A CA 1
ATOM 769 C C . TYR A 1 92 ? 0.460 -4.908 32.718 1.00 79.38 92 TYR A C 1
ATOM 771 O O . TYR A 1 92 ? 0.423 -3.730 32.361 1.00 79.38 92 TYR A O 1
ATOM 779 N N . LEU A 1 93 ? 0.387 -5.904 31.827 1.00 81.00 93 LEU A N 1
ATOM 780 C CA . LEU A 1 93 ? 0.217 -5.652 30.394 1.00 81.00 93 LEU A CA 1
ATOM 781 C C . LEU A 1 93 ? -1.161 -5.061 30.102 1.00 81.00 93 LEU A C 1
ATOM 783 O O . LEU A 1 93 ? -1.270 -4.162 29.271 1.00 81.00 93 LEU A O 1
ATOM 787 N N . TRP A 1 94 ? -2.202 -5.538 30.785 1.00 81.38 94 TRP A N 1
ATOM 788 C CA . TRP A 1 94 ? -3.559 -5.040 30.576 1.00 81.38 94 TRP A CA 1
ATOM 789 C C . TRP A 1 94 ? -3.733 -3.605 31.083 1.00 81.38 94 TRP A C 1
ATOM 791 O O . TRP A 1 94 ? -4.347 -2.786 30.402 1.00 81.38 94 TRP A O 1
ATOM 801 N N . GLU A 1 95 ? -3.115 -3.269 32.216 1.00 84.88 95 GLU A N 1
ATOM 802 C CA . GLU A 1 95 ? -3.056 -1.894 32.720 1.00 84.88 95 GLU A CA 1
ATOM 803 C C . GLU A 1 95 ? -2.390 -0.954 31.703 1.00 84.88 95 GLU A C 1
ATOM 805 O O . GLU A 1 95 ? -2.946 0.090 31.359 1.00 84.88 95 GLU A O 1
ATOM 810 N N . LYS A 1 96 ? -1.249 -1.365 31.131 1.00 85.44 96 LYS A N 1
ATOM 811 C CA . LYS A 1 96 ? -0.560 -0.600 30.081 1.00 85.44 96 LYS A CA 1
ATOM 812 C C . LYS A 1 96 ? -1.385 -0.470 28.803 1.00 85.44 96 LYS A C 1
ATOM 814 O O . LYS A 1 96 ? -1.358 0.579 28.164 1.00 85.44 96 LYS A O 1
ATOM 819 N N . VAL A 1 97 ? -2.133 -1.505 28.424 1.00 85.19 97 VAL A N 1
ATOM 820 C CA . VAL A 1 97 ? -3.057 -1.444 27.283 1.00 85.19 97 VAL A CA 1
ATOM 821 C C . VAL A 1 97 ? -4.166 -0.423 27.534 1.00 85.19 97 VAL A C 1
ATOM 823 O O . VAL A 1 97 ? -4.465 0.363 26.638 1.00 85.19 97 VAL A O 1
ATOM 826 N N . GLU A 1 98 ? -4.756 -0.389 28.728 1.00 85.19 98 GLU A N 1
ATOM 827 C CA . GLU A 1 98 ? -5.780 0.604 29.077 1.00 85.19 98 GLU A CA 1
ATOM 828 C C . GLU A 1 98 ? -5.215 2.032 29.139 1.00 85.19 98 GLU A C 1
ATOM 830 O O . GLU A 1 98 ? -5.845 2.966 28.641 1.00 85.19 98 GLU A O 1
ATOM 835 N N . GLU A 1 99 ? -3.999 2.214 29.660 1.00 89.00 99 GLU A N 1
ATOM 836 C CA . GLU A 1 99 ? -3.285 3.497 29.617 1.00 89.00 99 GLU A CA 1
ATOM 837 C C . GLU A 1 99 ? -3.074 3.967 28.166 1.00 89.00 99 GLU A C 1
ATOM 839 O O . GLU A 1 99 ? -3.407 5.100 27.811 1.00 89.00 99 GLU A O 1
ATOM 844 N N . LEU A 1 100 ? -2.610 3.071 27.289 1.00 87.44 100 LEU A N 1
ATOM 845 C CA . LEU A 1 100 ? -2.435 3.360 25.866 1.00 87.44 100 LEU A CA 1
ATOM 846 C C . LEU A 1 100 ? -3.759 3.684 25.168 1.00 87.44 100 LEU A C 1
ATOM 848 O O . LEU A 1 100 ? -3.791 4.594 24.342 1.00 87.44 100 LEU A O 1
ATOM 852 N N . LYS A 1 101 ? -4.856 2.989 25.495 1.00 84.81 101 LYS A N 1
ATOM 853 C CA . LYS A 1 101 ? -6.190 3.302 24.954 1.00 84.81 101 LYS A CA 1
ATOM 854 C C . LYS A 1 101 ? -6.639 4.709 25.340 1.00 84.81 101 LYS A C 1
ATOM 856 O O . LYS A 1 101 ? -7.153 5.421 24.481 1.00 84.81 101 LYS A O 1
ATOM 861 N N . LYS A 1 102 ? -6.417 5.128 26.591 1.00 87.12 102 LYS A N 1
ATOM 862 C CA . LYS A 1 102 ? -6.732 6.492 27.051 1.00 87.12 102 LYS A CA 1
ATOM 863 C C . LYS A 1 102 ? -5.915 7.539 26.297 1.00 87.12 102 LYS A C 1
ATOM 865 O O . LYS A 1 102 ? -6.491 8.458 25.725 1.00 87.12 102 LYS A O 1
ATOM 870 N N . LEU A 1 103 ? -4.601 7.341 26.186 1.00 86.44 103 LEU A N 1
ATOM 871 C CA . LEU A 1 103 ? -3.720 8.239 25.430 1.00 86.44 103 LEU A CA 1
ATOM 872 C C . LEU A 1 103 ? -4.093 8.310 23.943 1.00 86.44 103 LEU A C 1
ATOM 874 O O . LEU A 1 103 ? -4.022 9.376 23.330 1.00 86.44 103 LEU A O 1
ATOM 878 N N . LEU A 1 104 ? -4.492 7.183 23.348 1.00 81.50 104 LEU A N 1
ATOM 879 C CA . LEU A 1 104 ? -4.979 7.139 21.971 1.00 81.50 104 LEU A CA 1
ATOM 880 C C . LEU A 1 104 ? -6.308 7.878 21.818 1.00 81.50 104 LEU A C 1
ATOM 882 O O . LEU A 1 104 ? -6.478 8.551 20.811 1.00 81.50 104 LEU A O 1
ATOM 886 N N . ALA A 1 105 ? -7.220 7.800 22.787 1.00 77.94 105 ALA A N 1
ATOM 887 C CA . ALA A 1 105 ? -8.470 8.559 22.770 1.00 77.94 105 ALA A CA 1
ATOM 888 C C . ALA A 1 105 ? -8.234 10.072 22.926 1.00 77.94 105 ALA A C 1
ATOM 890 O O . ALA A 1 105 ? -8.894 10.870 22.267 1.00 77.94 105 ALA A O 1
ATOM 891 N N . GLU A 1 106 ? -7.261 10.474 23.746 1.00 77.19 106 GLU A N 1
ATOM 892 C CA . GLU A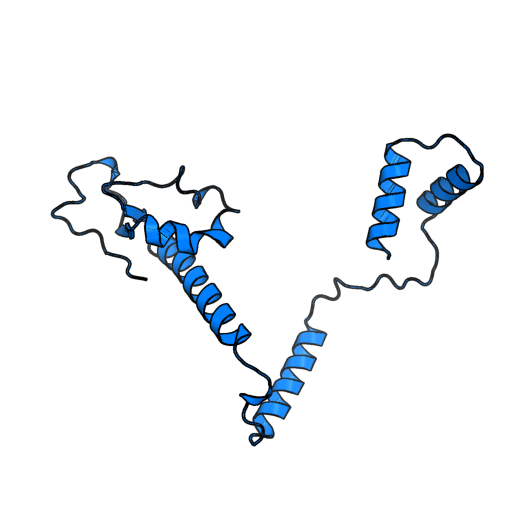 1 106 ? -6.877 11.880 23.927 1.00 77.19 106 GLU A CA 1
ATOM 893 C C . GLU A 1 106 ? -6.185 12.470 22.691 1.00 77.19 106 GLU A C 1
ATOM 895 O O . GLU A 1 106 ? -6.408 13.632 22.346 1.00 77.19 106 GLU A O 1
ATOM 900 N N . LYS A 1 107 ? -5.346 11.669 22.019 1.00 71.38 107 LYS A N 1
ATOM 901 C CA . LYS A 1 107 ? -4.615 12.058 20.801 1.00 71.38 107 LYS A CA 1
ATOM 902 C C . LYS A 1 107 ? -5.365 11.770 19.509 1.00 71.38 107 LYS A C 1
ATOM 904 O O . LYS A 1 107 ? -4.912 12.208 18.449 1.00 71.38 107 LYS A O 1
ATOM 909 N N . ALA A 1 108 ? -6.467 11.025 19.568 1.00 62.25 108 ALA A N 1
ATOM 910 C CA . ALA A 1 108 ? -7.323 10.829 18.417 1.00 62.25 108 ALA A CA 1
ATOM 911 C C . ALA A 1 108 ? -7.742 12.220 17.933 1.00 62.25 108 ALA A C 1
ATOM 913 O O . ALA A 1 108 ? -8.190 13.037 18.746 1.00 62.25 108 ALA A O 1
ATOM 914 N N . PRO A 1 109 ? -7.567 12.535 16.639 1.00 53.72 109 PRO A N 1
ATOM 915 C CA . PRO A 1 109 ? -8.034 13.800 16.121 1.00 53.72 109 PRO A CA 1
ATOM 916 C C . PRO A 1 109 ? -9.504 13.964 16.507 1.00 53.72 109 PRO A C 1
ATOM 918 O O . PRO A 1 109 ? -10.351 13.184 16.071 1.00 53.72 109 PRO A O 1
ATOM 921 N N . LYS A 1 110 ? -9.823 15.014 17.274 1.00 54.94 110 LYS A N 1
ATOM 922 C CA . LYS A 1 110 ? -11.199 15.473 17.540 1.00 54.94 110 LYS A CA 1
ATOM 923 C C . LYS A 1 110 ? -11.898 15.964 16.254 1.00 54.94 110 LYS A C 1
ATOM 925 O O . LYS A 1 110 ? -12.769 16.820 16.306 1.00 54.94 110 LYS A O 1
ATOM 930 N N . HIS A 1 111 ? -11.489 15.474 15.082 1.00 47.91 111 HIS A N 1
ATOM 931 C CA . HIS A 1 111 ? -12.093 15.746 13.779 1.00 47.91 111 HIS A CA 1
ATOM 932 C C . HIS A 1 111 ? -13.361 14.921 13.546 1.00 47.91 111 HIS A C 1
ATOM 934 O O . HIS A 1 111 ? -14.074 15.164 12.584 1.00 47.91 111 HIS A O 1
ATOM 940 N N . LEU A 1 112 ? -13.692 14.021 14.470 1.00 46.25 112 LEU A N 1
ATOM 941 C CA . LEU A 1 112 ? -15.074 13.664 14.756 1.00 46.25 112 LEU A CA 1
ATOM 942 C C . LEU A 1 112 ? -15.492 14.415 16.017 1.00 46.25 112 LEU A C 1
ATOM 944 O O . LEU A 1 112 ? -15.856 13.827 17.033 1.00 46.25 112 LEU A O 1
ATOM 948 N N . ALA A 1 113 ? -15.449 15.746 15.960 1.00 41.56 113 ALA A N 1
ATOM 949 C CA . ALA A 1 113 ? -16.518 16.467 16.611 1.00 41.56 113 ALA A CA 1
ATOM 950 C C . ALA A 1 113 ? -17.767 15.924 15.922 1.00 41.56 113 ALA A C 1
ATOM 952 O O . ALA A 1 113 ? -18.078 16.304 14.796 1.00 41.56 113 ALA A O 1
ATOM 953 N N . VAL A 1 114 ? -18.411 14.948 16.565 1.00 46.12 114 VAL A N 1
ATOM 954 C CA . VAL A 1 114 ? -19.855 14.807 16.496 1.00 46.12 114 VAL A CA 1
ATOM 955 C C . VAL A 1 114 ? -20.327 16.242 16.604 1.00 46.12 114 VAL A C 1
ATOM 957 O O . VAL A 1 114 ? -20.188 16.837 17.672 1.00 46.12 114 VAL A O 1
ATOM 960 N N . ILE A 1 115 ? -20.704 16.849 15.474 1.00 45.62 115 ILE A N 1
ATOM 961 C CA . ILE A 1 115 ? -21.385 18.132 15.491 1.00 45.62 115 ILE A CA 1
ATOM 962 C C . ILE A 1 115 ? -22.523 17.843 16.454 1.00 45.62 115 ILE A C 1
ATOM 964 O O . ILE A 1 115 ? -23.304 16.933 16.160 1.00 45.62 115 ILE A O 1
ATOM 968 N N . PRO A 1 116 ? -22.554 18.448 17.652 1.00 45.56 116 PRO A N 1
ATOM 969 C CA . PRO A 1 116 ? -23.633 18.156 18.560 1.00 45.56 116 PRO A CA 1
ATOM 970 C C . PRO A 1 116 ? -24.894 18.491 17.772 1.00 45.56 116 PRO A C 1
ATOM 972 O O . PRO A 1 116 ? -25.085 19.634 17.358 1.00 45.56 116 PRO A O 1
ATOM 975 N N . VAL A 1 117 ? -25.713 17.471 17.504 1.00 51.72 117 VAL A N 1
ATOM 976 C CA . VAL A 1 117 ? -27.045 17.578 16.897 1.00 51.72 117 VAL A CA 1
ATOM 977 C C . VAL A 1 117 ? -27.967 18.220 17.938 1.00 51.72 117 VAL A C 1
ATOM 979 O O . VAL A 1 117 ? -28.943 17.652 18.414 1.00 51.72 117 VAL A O 1
ATOM 982 N N . ARG A 1 118 ? -27.568 19.401 18.402 1.00 52.81 118 ARG A N 1
ATOM 983 C CA . ARG A 1 118 ? -28.217 20.238 19.395 1.00 52.81 118 ARG A CA 1
ATOM 984 C C . ARG A 1 118 ? -27.818 21.671 19.102 1.00 52.81 118 ARG A C 1
ATOM 986 O O . ARG A 1 118 ? -26.874 22.196 19.681 1.00 52.81 118 ARG A O 1
ATOM 993 N N . GLY A 1 119 ? -28.575 22.279 18.199 1.00 58.50 119 GLY A N 1
ATOM 994 C CA . GLY A 1 119 ? -28.594 23.727 18.054 1.00 58.50 119 GLY A CA 1
ATOM 995 C C . GLY A 1 119 ? -28.711 24.195 16.618 1.00 58.50 119 GLY A C 1
ATOM 996 O O . GLY A 1 119 ? -27.831 24.892 16.146 1.00 58.50 119 GLY A O 1
ATOM 997 N N . GLU A 1 120 ? -29.818 23.831 15.971 1.00 67.69 120 GLU A N 1
ATOM 998 C CA . GLU A 1 120 ? -30.342 24.444 14.746 1.00 67.69 120 GLU A CA 1
ATOM 999 C C . GLU A 1 120 ? -29.602 24.187 13.422 1.00 67.69 120 GLU A C 1
ATOM 1001 O O . GLU A 1 120 ? -28.455 24.559 13.197 1.00 67.69 120 GLU A O 1
ATOM 1006 N N . MET A 1 121 ? -30.352 23.615 12.476 1.00 77.69 121 MET A N 1
ATOM 1007 C CA . MET A 1 121 ? -30.003 23.594 11.058 1.00 77.69 121 MET A CA 1
ATOM 1008 C C . MET A 1 121 ? -29.654 25.022 10.581 1.00 77.69 121 MET A C 1
ATOM 1010 O O . MET A 1 121 ? -30.388 25.958 10.923 1.00 77.69 121 MET A O 1
ATOM 1014 N N 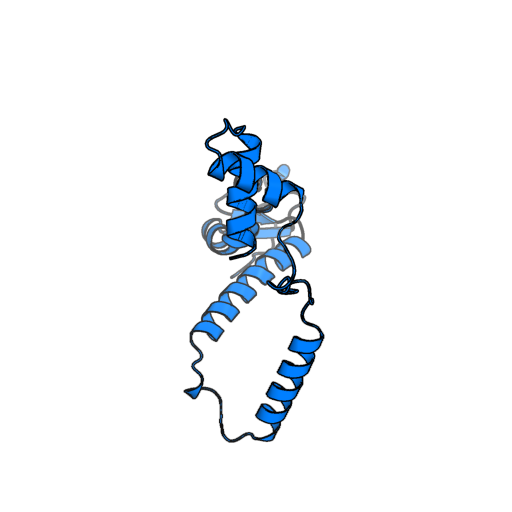. PRO A 1 122 ? -28.567 25.228 9.810 1.00 84.56 122 PRO A N 1
ATOM 1015 C CA . PRO A 1 122 ? -28.174 26.559 9.369 1.00 84.56 122 PRO A CA 1
ATOM 1016 C C . PRO A 1 122 ? -29.298 27.218 8.555 1.00 84.56 122 PRO A C 1
ATOM 1018 O O . PRO A 1 122 ? -30.083 26.522 7.900 1.00 84.56 122 PRO A O 1
ATOM 1021 N N . PRO A 1 123 ? -29.390 28.559 8.567 1.00 82.19 123 PRO A N 1
ATOM 1022 C CA . PRO A 1 123 ? -30.515 29.285 7.980 1.00 82.19 123 PRO A CA 1
ATOM 1023 C C . PRO A 1 123 ? -30.720 28.978 6.489 1.00 82.19 123 PRO A C 1
ATOM 1025 O O . PRO A 1 123 ? -31.860 28.887 6.048 1.00 82.19 123 PRO A O 1
ATOM 1028 N N . CYS A 1 124 ? -29.650 28.722 5.731 1.00 84.62 124 CYS A N 1
ATOM 1029 C CA . CYS A 1 124 ? -29.743 28.326 4.322 1.00 84.62 124 CYS A CA 1
ATOM 1030 C C . CYS A 1 124 ? -30.435 26.965 4.126 1.00 84.62 124 CYS A C 1
ATOM 1032 O O . CYS A 1 124 ? -31.291 26.828 3.259 1.00 84.62 124 CYS A O 1
ATOM 1034 N N . MET A 1 125 ? -30.129 25.971 4.964 1.00 89.56 125 MET A N 1
ATOM 1035 C CA . MET A 1 125 ? -30.762 24.649 4.904 1.00 89.56 125 MET A CA 1
ATOM 1036 C C . MET A 1 125 ? -32.212 24.705 5.407 1.00 89.56 125 MET A C 1
ATOM 1038 O O . MET A 1 125 ? -33.077 24.038 4.845 1.00 89.56 125 MET A O 1
ATOM 1042 N N . LYS A 1 126 ? -32.509 25.557 6.405 1.00 86.00 126 LYS A N 1
ATOM 1043 C CA . LYS A 1 126 ? -33.891 25.865 6.830 1.00 86.00 126 LYS A CA 1
ATOM 1044 C C . LYS A 1 126 ? -34.719 26.457 5.693 1.00 86.00 126 LYS A C 1
ATOM 1046 O O . LYS A 1 126 ? -35.858 26.041 5.523 1.00 86.00 126 LYS A O 1
ATOM 1051 N N . GLN A 1 127 ? -34.147 27.371 4.912 1.00 88.56 127 GLN A N 1
ATOM 1052 C CA . GLN A 1 127 ? -34.823 27.969 3.759 1.00 88.56 127 GLN A CA 1
ATOM 1053 C C . GLN A 1 127 ? -35.113 26.945 2.658 1.00 88.56 127 GLN A C 1
ATOM 1055 O O . GLN A 1 127 ? -36.216 26.921 2.122 1.00 88.56 127 GLN A O 1
ATOM 1060 N N . ILE A 1 128 ? -34.157 26.066 2.344 1.00 89.69 128 ILE A N 1
ATOM 1061 C CA . ILE A 1 128 ? -34.388 24.995 1.363 1.00 89.69 128 ILE A CA 1
ATOM 1062 C C . ILE A 1 128 ? -35.511 24.070 1.851 1.00 89.69 128 ILE A C 1
ATOM 1064 O O . ILE A 1 128 ? -36.435 23.766 1.101 1.00 89.69 128 ILE A O 1
ATOM 1068 N N . LEU A 1 129 ? -35.490 23.684 3.131 1.00 88.12 129 LEU A N 1
ATOM 1069 C CA . LEU A 1 129 ? -36.524 22.828 3.711 1.00 88.12 129 LEU A CA 1
ATOM 1070 C C . LEU A 1 129 ? -37.902 23.508 3.754 1.00 88.12 129 LEU A C 1
ATOM 1072 O O . LEU A 1 129 ? -38.911 22.847 3.525 1.00 88.12 129 LEU A O 1
ATOM 1076 N N . SER A 1 130 ? -37.970 24.819 4.014 1.00 87.75 130 SER A N 1
ATOM 1077 C CA . SER A 1 130 ? -39.241 25.549 3.985 1.00 87.75 130 SER A CA 1
ATOM 1078 C C . SER A 1 130 ? -39.830 25.629 2.579 1.00 87.75 130 SER A C 1
ATOM 1080 O O . SER A 1 130 ? -41.035 25.454 2.450 1.00 87.75 130 SER A O 1
ATOM 1082 N N . LYS A 1 131 ? -39.001 25.820 1.539 1.00 90.62 131 LYS A N 1
ATOM 1083 C CA . LYS A 1 131 ? -39.449 25.780 0.135 1.00 90.62 131 LYS A CA 1
ATOM 1084 C C . LYS A 1 131 ? -40.036 24.415 -0.229 1.00 90.62 131 LYS A C 1
ATOM 1086 O O . LYS A 1 131 ? -41.137 24.347 -0.764 1.00 90.62 131 LYS A O 1
ATOM 1091 N N . ILE A 1 132 ? -39.342 23.333 0.148 1.00 88.31 132 ILE A N 1
ATOM 1092 C CA . ILE A 1 132 ? -39.816 21.952 -0.052 1.00 88.31 132 ILE A CA 1
ATOM 1093 C C . ILE A 1 132 ? -41.168 21.740 0.647 1.00 88.31 132 ILE A C 1
ATOM 1095 O O . ILE A 1 132 ? -42.104 21.232 0.036 1.00 88.31 132 ILE A O 1
ATOM 1099 N N . ASN A 1 133 ? -41.296 22.159 1.911 1.00 87.94 133 ASN A N 1
ATOM 1100 C CA . ASN A 1 133 ? -42.538 22.008 2.680 1.00 87.94 133 ASN A CA 1
ATOM 1101 C C . ASN A 1 133 ? -43.695 22.861 2.136 1.00 87.94 133 ASN A C 1
ATOM 1103 O O . ASN A 1 133 ? -44.852 22.473 2.277 1.00 87.94 133 ASN A O 1
ATOM 1107 N N . ALA A 1 134 ? -43.392 24.014 1.538 1.00 90.75 134 ALA A N 1
ATOM 1108 C CA . ALA A 1 134 ? -44.367 24.885 0.890 1.00 90.75 134 ALA A CA 1
ATOM 1109 C C . ALA A 1 134 ? -44.774 24.399 -0.516 1.00 90.75 134 ALA A C 1
ATOM 1111 O O . ALA A 1 134 ? -45.699 24.956 -1.101 1.00 90.75 134 ALA A O 1
ATOM 1112 N N . GLY A 1 135 ? -44.115 23.363 -1.053 1.00 86.19 135 GLY A N 1
ATOM 1113 C CA . GLY A 1 135 ? -44.349 22.869 -2.411 1.00 86.19 135 GLY A CA 1
ATOM 1114 C C . GLY A 1 135 ? -43.818 23.801 -3.504 1.00 86.19 135 GLY A C 1
ATOM 1115 O O . GLY A 1 135 ? -44.298 23.744 -4.633 1.00 86.19 135 GLY A O 1
ATOM 1116 N N . GLU A 1 136 ? -42.863 24.674 -3.173 1.00 89.69 136 GLU A N 1
ATOM 1117 C CA . GLU A 1 136 ? -42.191 25.542 -4.142 1.00 89.69 136 GLU A CA 1
ATOM 1118 C C . GLU A 1 136 ? -41.160 24.755 -4.964 1.00 89.69 136 GLU A C 1
ATOM 1120 O O . GLU A 1 136 ? -40.578 23.779 -4.484 1.00 89.69 136 GLU A O 1
ATOM 1125 N N . ASP A 1 137 ? -40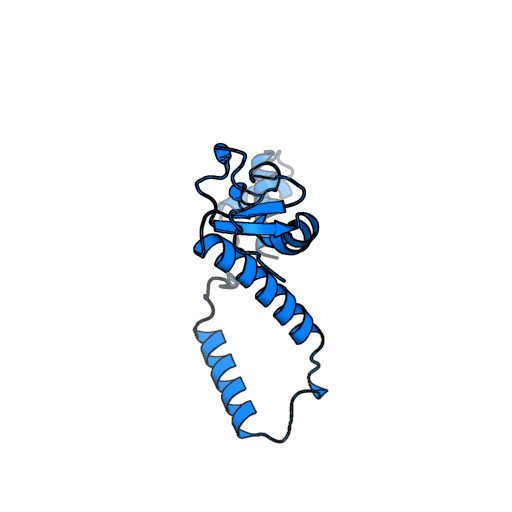.889 25.207 -6.191 1.00 85.88 137 ASP A N 1
ATOM 1126 C CA . ASP A 1 137 ? -39.843 24.617 -7.025 1.00 85.88 137 ASP A CA 1
ATOM 1127 C C . ASP A 1 137 ? -38.456 24.851 -6.415 1.00 85.88 137 ASP A C 1
ATOM 1129 O O . ASP A 1 137 ? -38.036 25.975 -6.121 1.00 85.88 137 ASP A O 1
ATOM 1133 N N . VAL A 1 138 ? -37.719 23.755 -6.263 1.00 88.75 138 VAL A N 1
ATOM 1134 C CA . VAL A 1 138 ? -36.392 23.725 -5.650 1.00 88.75 138 VAL A CA 1
ATOM 1135 C C . VAL A 1 138 ? -35.377 23.371 -6.726 1.00 88.75 138 VAL A C 1
ATOM 1137 O O . VAL A 1 138 ? -35.574 22.431 -7.499 1.00 88.75 138 VAL A O 1
ATOM 1140 N N . SER A 1 139 ? -34.277 24.116 -6.806 1.00 92.00 139 SER A N 1
ATOM 1141 C CA . SER A 1 139 ? -33.261 23.865 -7.826 1.00 92.00 139 SER A CA 1
ATOM 1142 C C . SER A 1 139 ? -32.572 22.513 -7.617 1.00 92.00 139 SER A C 1
ATOM 1144 O O . SER A 1 139 ? -32.463 21.986 -6.508 1.00 92.00 139 SER A O 1
ATOM 1146 N N . HIS A 1 140 ? -32.020 21.958 -8.697 1.00 86.00 140 HIS A N 1
ATOM 1147 C CA . HIS A 1 140 ? -31.263 20.705 -8.638 1.00 86.00 140 HIS A CA 1
ATOM 1148 C C . HIS A 1 140 ? -30.071 20.779 -7.661 1.00 86.00 140 HIS A C 1
ATOM 1150 O O . HIS A 1 140 ? -29.716 19.785 -7.027 1.00 86.00 140 HIS A O 1
ATOM 1156 N N . ILE A 1 141 ? -29.456 21.958 -7.523 1.00 92.19 141 ILE A N 1
ATOM 1157 C CA . ILE A 1 141 ? -28.357 22.185 -6.578 1.00 92.19 141 ILE A CA 1
ATOM 1158 C C . ILE A 1 141 ? -28.884 22.122 -5.144 1.00 92.19 141 ILE A C 1
ATOM 1160 O O . ILE A 1 141 ? -28.340 21.374 -4.341 1.00 92.19 141 ILE A O 1
ATOM 1164 N N . GLU A 1 142 ? -29.967 22.838 -4.836 1.00 91.06 142 GLU A N 1
ATOM 1165 C CA . GLU A 1 142 ? -30.586 22.830 -3.505 1.00 91.06 142 GLU A CA 1
ATOM 1166 C C . GLU A 1 142 ? -31.007 21.408 -3.082 1.00 91.06 142 GLU A C 1
ATOM 1168 O O . GLU A 1 142 ? -30.720 21.004 -1.954 1.00 91.06 142 GLU A O 1
ATOM 1173 N N . ASN A 1 143 ? -31.573 20.613 -4.001 1.00 88.94 143 ASN A N 1
ATOM 1174 C CA . ASN A 1 143 ? -31.928 19.207 -3.759 1.00 88.94 143 ASN A CA 1
ATOM 1175 C C . ASN A 1 143 ? -30.710 18.332 -3.426 1.00 88.94 143 ASN A C 1
ATOM 1177 O O . ASN A 1 143 ? -30.734 17.552 -2.472 1.00 88.94 143 ASN A O 1
ATOM 1181 N N . PHE A 1 144 ? -29.620 18.467 -4.182 1.00 93.12 144 PHE A N 1
ATOM 1182 C CA . PHE A 1 144 ? -28.386 17.735 -3.893 1.00 93.12 144 PHE A CA 1
ATOM 1183 C C . PHE A 1 144 ? -27.768 18.169 -2.555 1.00 93.12 144 PHE A C 1
ATOM 1185 O O . PHE A 1 144 ? -27.296 17.338 -1.773 1.00 93.12 144 PHE A O 1
ATOM 1192 N N . THR A 1 145 ? -27.786 19.472 -2.274 1.00 91.44 145 THR A N 1
ATOM 1193 C CA . THR A 1 145 ? -27.203 20.074 -1.076 1.00 91.44 145 THR A CA 1
ATOM 1194 C C . THR A 1 145 ? -27.929 19.641 0.198 1.00 91.44 145 THR A C 1
ATOM 1196 O O . THR A 1 145 ? -27.257 19.245 1.152 1.00 91.44 145 THR A O 1
ATOM 1199 N N . ILE A 1 146 ? -29.269 19.645 0.219 1.00 89.62 146 ILE A N 1
ATOM 1200 C CA . ILE A 1 146 ? -30.034 19.215 1.401 1.00 89.62 146 ILE A CA 1
ATOM 1201 C C . ILE A 1 146 ? -29.891 17.709 1.655 1.00 89.62 146 ILE A C 1
ATOM 1203 O O . ILE A 1 146 ? -29.689 17.304 2.798 1.00 89.62 146 ILE A O 1
ATOM 1207 N N . ALA A 1 147 ? -29.891 16.884 0.601 1.00 89.06 147 ALA A N 1
ATOM 1208 C CA . ALA A 1 147 ? -29.701 15.439 0.721 1.00 89.06 147 ALA A CA 1
ATOM 1209 C C . ALA A 1 147 ? -28.306 15.089 1.267 1.00 89.06 147 ALA A C 1
ATOM 1211 O O . ALA A 1 147 ? -28.176 14.278 2.184 1.00 89.06 147 ALA A O 1
ATOM 1212 N N . SER A 1 148 ? -27.265 15.748 0.750 1.00 88.44 148 SER A N 1
ATOM 1213 C CA . SER A 1 148 ? -25.885 15.557 1.214 1.00 88.44 148 SER A CA 1
ATOM 1214 C C . SER A 1 148 ? -25.699 16.019 2.662 1.00 88.44 148 SER A C 1
ATOM 1216 O O . SER A 1 148 ? -25.026 15.351 3.442 1.00 88.44 148 SER A O 1
ATOM 1218 N N . TYR A 1 149 ? -26.318 17.143 3.041 1.00 87.19 149 TYR A N 1
ATOM 1219 C CA . TYR A 1 149 ? -26.300 17.639 4.417 1.00 87.19 149 TYR A CA 1
ATOM 1220 C C . TYR A 1 149 ? -26.980 16.662 5.382 1.00 87.19 149 TYR A C 1
ATOM 1222 O O . TYR A 1 149 ? -26.397 16.318 6.407 1.00 87.19 149 TYR A O 1
ATOM 1230 N N . MET A 1 150 ? -28.169 16.159 5.041 1.00 83.62 150 MET A N 1
ATOM 1231 C CA . MET A 1 150 ? -28.875 15.175 5.866 1.00 83.62 150 MET A CA 1
ATOM 1232 C C . MET A 1 150 ? -28.095 13.861 6.004 1.00 83.62 150 MET A C 1
ATOM 1234 O O . MET A 1 150 ? -28.024 13.322 7.102 1.00 83.62 150 MET A O 1
ATOM 1238 N N . ALA A 1 151 ? -27.459 13.378 4.932 1.00 81.75 151 ALA A N 1
ATOM 1239 C CA . ALA A 1 151 ? -26.636 12.166 4.966 1.00 81.75 151 ALA A CA 1
ATOM 1240 C C . ALA A 1 151 ? -25.367 12.302 5.827 1.00 81.75 151 ALA A C 1
ATOM 1242 O O . ALA A 1 151 ? -24.856 11.304 6.320 1.00 81.75 151 ALA A O 1
ATOM 1243 N N . GLN A 1 152 ? -24.846 13.522 5.983 1.00 75.81 152 GLN A N 1
ATOM 1244 C CA . GLN A 1 152 ? -23.654 13.808 6.784 1.00 75.81 152 GLN A CA 1
ATOM 1245 C C . GLN A 1 152 ? -23.971 14.023 8.272 1.00 75.81 152 GLN A C 1
ATOM 1247 O O . GLN A 1 152 ? -23.099 13.820 9.117 1.00 75.81 152 GLN A O 1
ATOM 1252 N N . VAL A 1 153 ? -25.173 14.520 8.584 1.00 73.88 153 VAL A N 1
ATOM 1253 C CA . VAL A 1 153 ? -25.611 14.833 9.957 1.00 73.88 153 VAL A CA 1
ATOM 1254 C C . VAL A 1 153 ? -26.370 13.663 10.608 1.00 73.88 153 VAL A C 1
ATOM 1256 O O . VAL A 1 153 ? -26.475 13.638 11.835 1.00 73.88 153 VAL A O 1
ATOM 1259 N N . GLY A 1 154 ? -26.891 12.717 9.817 1.00 53.03 154 GLY A N 1
ATOM 1260 C CA . GLY A 1 154 ? -27.441 11.436 10.290 1.00 53.03 154 GLY A CA 1
ATOM 1261 C C . GLY A 1 154 ? -26.364 10.432 10.684 1.00 53.03 154 GLY A C 1
ATOM 1262 O O . GLY A 1 154 ? -26.637 9.651 11.622 1.00 53.03 154 GLY A O 1
#

Radius of gyration: 26.9 Å; chains: 1; bounding box: 70×45×58 Å